Protein AF-A0A9P8C3E0-F1 (afdb_monomer_lite)

Organism: NCBI:txid45428

Structure (mmCIF, N/CA/C/O backbone):
data_AF-A0A9P8C3E0-F1
#
_entry.id   AF-A0A9P8C3E0-F1
#
loop_
_atom_site.group_PDB
_atom_site.id
_atom_site.type_symbol
_atom_site.label_atom_id
_atom_site.label_alt_id
_atom_site.label_comp_id
_atom_site.label_asym_id
_atom_site.label_entity_id
_atom_site.label_seq_id
_atom_site.pdbx_PDB_ins_code
_atom_site.Cartn_x
_atom_site.Cartn_y
_atom_site.Cartn_z
_atom_site.occupancy
_atom_site.B_iso_or_equiv
_atom_site.auth_seq_id
_atom_site.auth_comp_id
_atom_site.auth_asym_id
_atom_site.auth_atom_id
_atom_site.pdbx_PDB_model_num
ATOM 1 N N . MET A 1 1 ? 34.025 39.980 -47.381 1.00 44.53 1 MET A N 1
ATOM 2 C CA . MET A 1 1 ? 33.817 38.834 -46.484 1.00 44.53 1 MET A CA 1
ATOM 3 C C . MET A 1 1 ? 34.817 39.015 -45.377 1.00 44.53 1 MET A C 1
ATOM 5 O O . MET A 1 1 ? 35.989 39.201 -45.673 1.00 44.53 1 MET A O 1
ATOM 9 N N . GLU A 1 2 ? 34.277 39.168 -44.177 1.00 49.62 2 GLU A N 1
ATOM 10 C CA . GLU A 1 2 ? 34.980 39.291 -42.906 1.00 49.62 2 GLU A CA 1
ATOM 11 C C . GLU A 1 2 ? 35.815 38.036 -42.654 1.00 49.62 2 GLU A C 1
ATOM 13 O O . GLU A 1 2 ? 35.314 36.935 -42.872 1.00 49.62 2 GLU A O 1
ATOM 18 N N . GLU A 1 3 ? 37.054 38.201 -42.197 1.00 50.97 3 GLU A N 1
ATOM 19 C CA . GLU A 1 3 ? 37.766 37.148 -41.476 1.00 50.97 3 GLU A CA 1
ATOM 20 C C . GLU A 1 3 ? 38.317 37.793 -40.203 1.00 50.97 3 GLU A C 1
ATOM 22 O O . GLU A 1 3 ? 39.175 38.674 -40.223 1.00 50.97 3 GLU A O 1
ATOM 27 N N . ASP A 1 4 ? 37.621 37.425 -39.142 1.00 49.28 4 ASP A N 1
ATOM 28 C CA . ASP A 1 4 ? 37.613 37.888 -37.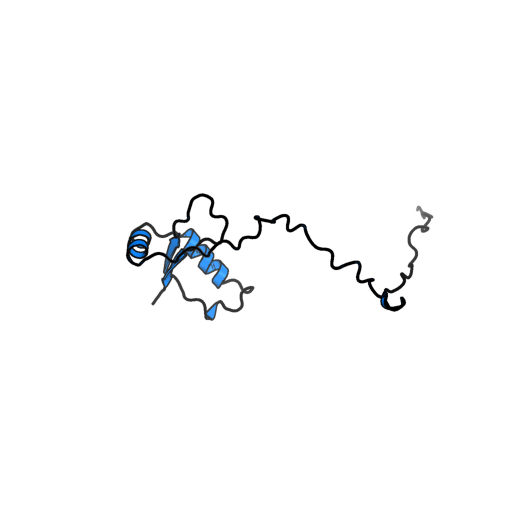770 1.00 49.28 4 ASP A CA 1
ATOM 29 C C . ASP A 1 4 ? 38.788 37.232 -37.024 1.00 49.28 4 ASP A C 1
ATOM 31 O O . ASP A 1 4 ? 38.823 36.013 -36.863 1.00 49.28 4 ASP A O 1
ATOM 35 N N . ASP A 1 5 ? 39.799 38.022 -36.655 1.00 54.00 5 ASP A N 1
ATOM 36 C CA . ASP A 1 5 ? 40.961 37.569 -35.877 1.00 54.00 5 ASP A CA 1
ATOM 37 C C . ASP A 1 5 ? 40.641 37.804 -34.390 1.00 54.00 5 ASP A C 1
ATOM 39 O O . ASP A 1 5 ? 41.089 38.772 -33.772 1.00 54.00 5 ASP A O 1
ATOM 43 N N . GLU A 1 6 ? 39.753 36.969 -33.843 1.00 56.44 6 GLU A N 1
ATOM 44 C CA . GLU A 1 6 ? 39.420 36.959 -32.418 1.00 56.44 6 GLU A CA 1
ATOM 45 C C . GLU A 1 6 ? 40.497 36.200 -31.627 1.00 56.44 6 GLU A C 1
ATOM 47 O O . GLU A 1 6 ? 40.808 35.033 -31.872 1.00 56.44 6 GLU A O 1
ATOM 52 N N . GLU A 1 7 ? 41.069 36.905 -30.656 1.00 57.69 7 GLU A N 1
ATOM 53 C CA . GLU A 1 7 ? 42.084 36.473 -29.701 1.00 57.69 7 GLU A CA 1
ATOM 54 C C . GLU A 1 7 ? 41.677 35.192 -28.930 1.00 57.69 7 GLU A C 1
ATOM 56 O O . GLU A 1 7 ? 41.078 35.259 -27.855 1.00 57.69 7 GLU A O 1
ATOM 61 N N . ASP A 1 8 ? 42.062 34.005 -29.416 1.00 59.41 8 ASP A N 1
ATOM 62 C CA . ASP A 1 8 ? 41.925 32.730 -28.684 1.00 59.41 8 ASP A CA 1
ATOM 63 C C . ASP A 1 8 ? 43.015 32.606 -27.593 1.00 59.41 8 ASP A C 1
ATOM 65 O O . ASP A 1 8 ? 43.965 31.827 -27.664 1.00 59.41 8 ASP A O 1
ATOM 69 N N . GLY A 1 9 ? 42.930 33.471 -26.581 1.00 62.09 9 GLY A N 1
ATOM 70 C CA . GLY A 1 9 ? 43.861 33.551 -25.448 1.00 62.09 9 GLY A CA 1
ATOM 71 C C . GLY A 1 9 ? 43.306 32.987 -24.136 1.00 62.09 9 GLY A C 1
ATOM 72 O O . GLY A 1 9 ? 43.760 33.393 -23.067 1.00 62.09 9 GLY A O 1
ATOM 73 N N . GLY A 1 10 ? 42.283 32.125 -24.181 1.00 62.91 10 GLY A N 1
ATOM 74 C CA . GLY A 1 10 ? 41.429 31.879 -23.011 1.00 62.91 10 GLY A CA 1
ATOM 75 C C . GLY A 1 10 ? 41.550 30.531 -22.302 1.00 62.91 10 GLY A C 1
ATOM 76 O O . GLY A 1 10 ? 41.280 30.469 -21.104 1.00 62.91 10 GLY A O 1
ATOM 77 N N . LEU A 1 11 ? 41.915 29.439 -22.984 1.00 65.44 11 LEU A N 1
ATOM 78 C CA . LEU A 1 11 ? 41.752 28.088 -22.425 1.00 65.44 11 LEU A CA 1
ATOM 79 C C . LEU A 1 11 ? 42.990 27.219 -22.668 1.00 65.44 11 LEU A C 1
ATOM 81 O O . LEU A 1 11 ? 43.170 26.630 -23.730 1.00 65.44 11 LEU A O 1
ATOM 85 N N . SER A 1 12 ? 43.842 27.100 -21.647 1.00 74.31 12 SER A N 1
ATOM 86 C CA . SER A 1 12 ? 44.973 26.164 -21.650 1.00 74.31 12 SER A CA 1
ATOM 87 C C . SER A 1 12 ? 44.682 24.952 -20.760 1.00 74.31 12 SER A C 1
ATOM 89 O O . SER A 1 12 ? 44.143 25.080 -19.661 1.00 74.31 12 SER A O 1
ATOM 91 N N . LEU A 1 13 ? 45.034 23.750 -21.229 1.00 74.56 13 LEU A N 1
ATOM 92 C CA . LEU A 1 13 ? 44.929 22.524 -20.433 1.00 74.56 13 LEU A CA 1
ATOM 93 C C . LEU A 1 13 ? 45.977 22.535 -19.312 1.00 74.56 13 LEU A C 1
ATOM 95 O O . LEU A 1 13 ? 47.166 22.317 -19.555 1.00 74.56 13 LEU A O 1
ATOM 99 N N . GLN A 1 14 ? 45.532 22.744 -18.074 1.00 77.69 14 GLN A N 1
ATOM 100 C CA . GLN A 1 14 ? 46.377 22.626 -16.887 1.00 77.69 14 GLN A CA 1
ATOM 101 C C . GLN A 1 14 ? 46.302 21.209 -16.311 1.00 77.69 14 GLN A C 1
ATOM 103 O O . GLN A 1 14 ? 45.239 20.591 -16.256 1.00 77.69 14 GLN A O 1
ATOM 108 N N . ARG A 1 15 ? 47.450 20.683 -15.873 1.00 79.56 15 ARG A N 1
ATOM 109 C CA . ARG A 1 15 ? 47.504 19.440 -15.098 1.00 79.56 15 ARG A CA 1
ATOM 110 C C . ARG A 1 15 ? 47.414 19.785 -13.618 1.00 79.56 15 ARG A C 1
ATOM 112 O O . ARG A 1 15 ? 48.201 20.593 -13.132 1.00 79.56 15 ARG A O 1
ATOM 119 N N . PHE A 1 16 ? 46.472 19.156 -12.929 1.00 80.62 16 PHE A N 1
ATOM 120 C CA . PHE A 1 16 ? 46.316 19.259 -11.482 1.00 80.62 16 PHE A CA 1
ATOM 121 C C . PHE A 1 16 ? 47.070 18.112 -10.814 1.00 80.62 16 PHE A C 1
ATOM 123 O O . PHE A 1 16 ? 47.074 16.992 -11.328 1.00 80.62 16 PHE A O 1
ATOM 130 N N . SER A 1 17 ? 47.724 18.395 -9.690 1.00 79.75 17 SER A N 1
ATOM 131 C CA . SER A 1 17 ? 48.408 17.376 -8.900 1.00 79.75 17 SER A CA 1
ATOM 132 C C . SER A 1 17 ? 47.403 16.406 -8.283 1.00 79.75 17 SER A C 1
ATOM 134 O O . SER A 1 17 ? 46.344 16.805 -7.792 1.00 79.75 17 SER A O 1
ATOM 136 N N . SER A 1 18 ? 47.741 15.119 -8.304 1.00 81.50 18 SER A N 1
ATOM 137 C CA . SER A 1 18 ? 46.926 14.071 -7.698 1.00 81.50 18 SER A CA 1
ATOM 138 C C . SER A 1 18 ? 47.216 13.962 -6.204 1.00 81.50 18 SER A C 1
ATOM 140 O O . SER A 1 18 ? 48.365 14.039 -5.767 1.00 81.50 18 SER A O 1
ATOM 142 N N . ALA A 1 19 ? 46.183 13.693 -5.404 1.00 77.19 19 ALA A N 1
ATOM 143 C CA . ALA A 1 19 ? 46.343 13.398 -3.981 1.00 77.19 19 ALA A CA 1
ATOM 144 C C . ALA A 1 19 ? 47.240 12.167 -3.731 1.00 77.19 19 ALA A C 1
ATOM 146 O O . ALA A 1 19 ? 47.869 12.074 -2.683 1.00 77.19 19 ALA A O 1
ATOM 147 N N . SER A 1 20 ? 47.358 11.254 -4.705 1.00 76.56 20 SER A N 1
ATOM 148 C CA . SER A 1 20 ? 48.252 10.089 -4.634 1.00 76.56 20 SER A CA 1
ATOM 149 C C . SER A 1 20 ? 49.740 10.437 -4.758 1.00 76.56 20 SER A C 1
ATOM 151 O O . SER A 1 20 ? 50.583 9.605 -4.438 1.00 76.56 20 SER A O 1
ATOM 153 N N . GLU A 1 21 ? 50.075 11.643 -5.226 1.00 77.94 21 GLU A N 1
ATOM 154 C CA . GLU A 1 21 ? 51.455 12.144 -5.282 1.00 77.94 21 GLU A CA 1
ATOM 155 C C . GLU A 1 21 ? 51.892 12.774 -3.949 1.00 77.94 21 GLU A C 1
ATOM 157 O O . GLU A 1 21 ? 53.068 13.091 -3.770 1.00 77.94 21 GLU A O 1
ATOM 162 N N . GLN A 1 22 ? 50.965 12.959 -3.000 1.00 78.06 22 GLN A N 1
ATOM 163 C CA . GLN A 1 22 ? 51.283 13.447 -1.664 1.00 78.06 22 GLN A CA 1
ATOM 164 C C . GLN A 1 22 ? 51.521 12.275 -0.703 1.00 78.06 22 GLN A C 1
ATOM 166 O O . GLN A 1 22 ? 50.740 11.322 -0.688 1.00 78.06 22 GLN A O 1
ATOM 171 N N . PRO A 1 23 ? 52.574 12.331 0.134 1.00 82.12 23 PRO A N 1
ATOM 172 C CA . PRO A 1 23 ? 52.770 11.331 1.173 1.00 82.12 23 PRO A CA 1
ATOM 173 C C . PRO A 1 23 ? 51.576 11.336 2.148 1.00 82.12 23 PRO A C 1
ATOM 175 O O . PRO A 1 23 ? 51.034 12.410 2.440 1.00 82.12 23 PRO A O 1
ATOM 178 N N . PRO A 1 24 ? 51.162 10.162 2.665 1.00 82.94 24 PRO A N 1
ATOM 179 C CA . PRO A 1 24 ? 50.052 10.065 3.605 1.00 82.94 24 PRO A CA 1
ATOM 180 C C . PRO A 1 24 ? 50.347 10.907 4.848 1.00 82.94 24 PRO A C 1
ATOM 182 O O . PRO A 1 24 ? 51.417 10.798 5.451 1.00 82.94 24 PRO A O 1
ATOM 185 N N . ARG A 1 25 ? 49.400 11.768 5.228 1.00 80.50 25 ARG A N 1
ATOM 186 C CA . ARG A 1 25 ? 49.506 12.582 6.443 1.00 80.50 25 ARG A CA 1
ATOM 187 C C . ARG A 1 25 ? 48.948 11.780 7.614 1.00 80.50 25 ARG A C 1
ATOM 189 O O . ARG A 1 25 ? 47.828 11.286 7.531 1.00 80.50 25 ARG A O 1
ATOM 196 N N . MET A 1 26 ? 49.719 11.653 8.693 1.00 75.25 26 MET A N 1
ATOM 197 C CA . MET A 1 26 ? 49.190 11.153 9.963 1.00 75.25 26 MET A CA 1
ATOM 198 C C . MET A 1 26 ? 48.319 12.250 10.575 1.00 75.25 26 MET A C 1
ATOM 200 O O . MET A 1 26 ? 48.802 13.365 10.776 1.00 75.25 26 MET A O 1
ATOM 204 N N . ILE A 1 27 ? 47.052 11.948 10.848 1.00 76.44 27 ILE A N 1
ATOM 205 C CA . ILE A 1 27 ? 46.228 12.786 11.721 1.00 76.44 27 ILE A CA 1
ATOM 206 C C . ILE A 1 27 ? 46.809 12.696 13.136 1.00 76.44 27 ILE A C 1
ATOM 208 O O . ILE A 1 27 ? 47.126 11.603 13.607 1.00 76.44 27 ILE A O 1
ATOM 212 N N . ALA A 1 28 ? 47.038 13.843 13.772 1.00 63.47 28 ALA A N 1
ATOM 213 C CA . ALA A 1 28 ? 47.345 13.865 15.193 1.00 63.47 28 ALA A CA 1
ATOM 214 C C . ALA A 1 28 ? 46.066 13.478 15.939 1.00 63.47 28 ALA A C 1
ATOM 216 O O . ALA A 1 28 ? 45.004 14.028 15.654 1.00 63.47 28 ALA A O 1
ATOM 217 N N . ASP A 1 29 ? 46.171 12.518 16.853 1.00 62.38 29 ASP A N 1
ATOM 218 C CA . ASP A 1 29 ? 45.124 12.232 17.829 1.00 62.38 29 ASP A CA 1
ATOM 219 C C . ASP A 1 29 ? 45.117 13.400 18.825 1.00 62.38 29 ASP A C 1
ATOM 221 O O . ASP A 1 29 ? 45.811 13.397 19.844 1.00 62.38 29 ASP A O 1
ATOM 225 N N . GLU A 1 30 ? 44.460 14.495 18.441 1.00 57.00 30 GLU A N 1
ATOM 226 C CA . GLU A 1 30 ? 44.187 15.599 19.349 1.00 57.00 30 GLU A CA 1
ATOM 227 C C . GLU A 1 30 ? 43.100 15.141 20.312 1.00 57.00 30 GLU A C 1
ATOM 229 O O . GLU A 1 30 ? 4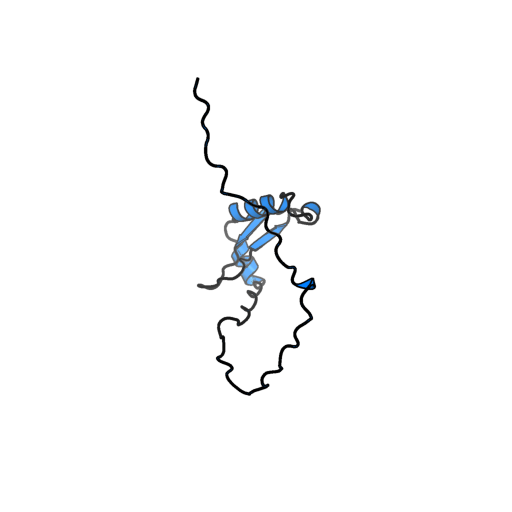1.917 15.276 20.033 1.00 57.00 30 GLU A O 1
ATOM 234 N N . GLY A 1 31 ? 43.547 14.578 21.433 1.00 51.50 31 GLY A N 1
ATOM 235 C CA . GLY A 1 31 ? 42.847 14.648 22.706 1.00 51.50 31 GLY A CA 1
ATOM 236 C C . GLY A 1 31 ? 41.467 14.009 22.714 1.00 51.50 31 GLY A C 1
ATOM 237 O O . GLY A 1 31 ? 40.457 14.650 22.448 1.00 51.50 31 GLY A O 1
ATOM 238 N N . SER A 1 32 ? 41.424 12.771 23.194 1.00 53.38 32 SER A N 1
ATOM 239 C CA . SER A 1 32 ? 40.288 12.283 23.968 1.00 53.38 32 SER A CA 1
ATOM 240 C C . SER A 1 32 ? 40.096 13.207 25.186 1.00 53.38 32 SER A C 1
ATOM 242 O O . SER A 1 32 ? 40.660 12.943 26.245 1.00 53.38 32 SER A O 1
ATOM 244 N N . ASP A 1 33 ? 39.371 14.314 25.011 1.00 49.16 33 ASP A N 1
ATOM 245 C CA . ASP A 1 33 ? 38.913 15.203 26.079 1.00 49.16 33 ASP A CA 1
ATOM 246 C C . ASP A 1 33 ? 37.391 15.108 26.202 1.00 49.16 33 ASP A C 1
ATOM 248 O O . ASP A 1 33 ? 36.631 15.055 25.236 1.00 49.16 33 ASP A O 1
ATOM 252 N N . GLU A 1 34 ? 37.003 14.971 27.451 1.00 52.56 34 GLU A N 1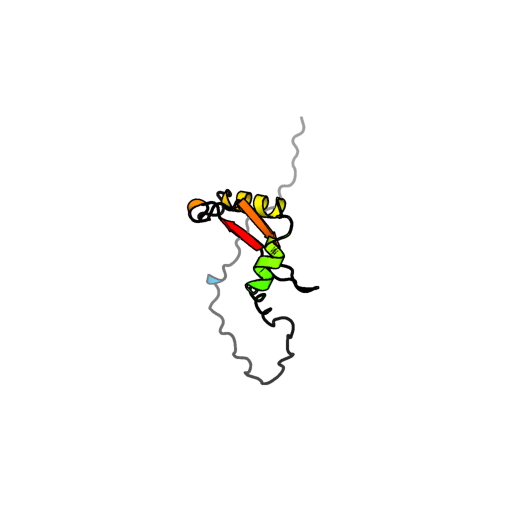
ATOM 253 C CA . GLU A 1 34 ? 35.706 14.645 27.998 1.00 52.56 34 GLU A CA 1
ATOM 254 C C . GLU A 1 34 ? 34.743 15.842 27.882 1.00 52.56 34 GLU A C 1
ATOM 256 O O . GLU A 1 34 ? 35.054 16.938 28.334 1.00 52.56 34 GLU A O 1
ATOM 261 N N . GLY A 1 35 ? 33.533 15.616 27.358 1.00 51.38 35 GLY A N 1
ATOM 262 C CA . GLY A 1 35 ? 32.356 16.416 27.719 1.00 51.38 35 GLY A CA 1
ATOM 263 C C . GLY A 1 35 ? 31.976 17.593 26.813 1.00 51.38 35 GLY A C 1
ATOM 264 O O . GLY A 1 35 ? 32.313 18.745 27.072 1.00 51.38 35 GLY A O 1
ATOM 265 N N . SER A 1 36 ? 31.095 17.323 25.855 1.00 44.53 36 SER A N 1
ATOM 266 C CA . SER A 1 36 ? 29.800 18.014 25.740 1.00 44.53 36 SER A CA 1
ATOM 267 C C . SER A 1 36 ? 28.928 17.173 24.823 1.00 44.53 36 SER A C 1
ATOM 269 O O . SER A 1 36 ? 28.926 17.339 23.608 1.00 44.53 36 SER A O 1
ATOM 271 N N . ASP A 1 37 ? 28.242 16.213 25.438 1.00 50.72 37 ASP A N 1
ATOM 272 C CA . ASP A 1 37 ? 27.000 15.670 24.902 1.00 50.72 37 ASP A CA 1
ATOM 273 C C . ASP A 1 37 ? 25.980 16.816 25.018 1.00 50.72 37 ASP A C 1
ATOM 275 O O . ASP A 1 37 ? 25.265 16.946 26.008 1.00 50.72 37 ASP A O 1
ATOM 279 N N . GLU A 1 38 ? 26.045 17.773 24.086 1.00 51.28 38 GLU A N 1
ATOM 280 C CA . GLU A 1 38 ? 24.865 18.568 23.768 1.00 51.28 38 GLU A CA 1
ATOM 281 C C . GLU A 1 38 ? 23.952 17.592 23.042 1.00 51.28 38 GLU A C 1
ATOM 283 O O . GLU A 1 38 ? 24.182 17.243 21.887 1.00 51.28 38 GLU A O 1
ATOM 288 N N . GLU A 1 39 ? 23.025 17.057 23.827 1.00 52.50 39 GLU A N 1
ATOM 289 C CA . GLU A 1 39 ? 21.992 16.106 23.464 1.00 52.50 39 GLU A CA 1
ATOM 290 C C . GLU A 1 39 ? 21.299 16.612 22.191 1.00 52.50 39 GLU A C 1
ATOM 292 O O . GLU A 1 39 ? 20.442 17.494 22.227 1.00 52.50 39 GLU A O 1
ATOM 297 N N . ASP A 1 40 ? 21.713 16.079 21.042 1.00 49.56 40 ASP A N 1
ATOM 298 C CA . ASP A 1 40 ? 21.002 16.210 19.776 1.00 49.56 40 ASP A CA 1
ATOM 299 C C . ASP A 1 40 ? 19.735 15.342 19.912 1.00 49.56 40 ASP A C 1
ATOM 301 O O . ASP A 1 40 ? 19.640 14.223 19.409 1.00 49.56 40 ASP A O 1
ATOM 305 N N . GLU A 1 41 ? 18.759 15.835 20.687 1.00 53.81 41 GLU A N 1
ATOM 306 C CA . GLU A 1 41 ? 17.429 15.235 20.901 1.00 53.81 41 GLU A CA 1
ATOM 307 C C . GLU A 1 41 ? 16.600 15.171 19.593 1.00 53.81 41 GLU A C 1
ATOM 309 O O . GLU A 1 41 ? 15.421 14.816 19.603 1.00 53.81 41 GLU A O 1
ATOM 314 N N . GLU A 1 42 ? 17.189 15.509 18.441 1.00 56.66 42 GLU A N 1
ATOM 315 C CA . GLU A 1 42 ? 16.540 15.487 17.128 1.00 56.66 42 GLU A CA 1
ATOM 316 C C . GLU A 1 42 ? 16.688 14.138 16.392 1.00 56.66 42 GLU A C 1
ATOM 318 O O . GLU A 1 42 ? 15.961 13.897 15.426 1.00 56.66 42 GLU A O 1
ATOM 323 N N . ASP A 1 43 ? 17.540 13.219 16.869 1.00 54.28 43 ASP A N 1
ATOM 324 C CA . ASP A 1 43 ? 17.787 11.905 16.241 1.00 54.28 43 ASP A CA 1
ATOM 325 C C . ASP A 1 43 ? 17.241 10.711 17.061 1.00 54.28 43 ASP A C 1
ATOM 327 O O . ASP A 1 43 ? 17.694 9.566 16.948 1.00 54.28 43 ASP A O 1
ATOM 331 N N . GLU A 1 44 ? 16.215 10.930 17.894 1.00 58.00 44 GLU A N 1
ATOM 332 C CA . GLU A 1 44 ? 15.458 9.806 18.453 1.00 58.00 44 GLU A CA 1
ATOM 333 C C . GLU A 1 44 ? 14.694 9.084 17.333 1.00 58.00 44 GLU A C 1
ATOM 335 O O . GLU A 1 44 ? 13.765 9.611 16.713 1.00 58.00 44 GLU A O 1
ATOM 340 N N . ALA A 1 45 ? 15.072 7.827 17.080 1.00 59.59 45 ALA A N 1
ATOM 341 C CA . ALA A 1 45 ? 14.406 6.982 16.101 1.00 59.59 45 ALA A CA 1
ATOM 342 C C . ALA A 1 45 ? 12.897 6.917 16.392 1.00 59.59 45 ALA A C 1
ATOM 344 O O . ALA A 1 45 ? 12.457 6.317 17.377 1.00 59.59 45 ALA A O 1
ATOM 345 N N . VAL A 1 46 ? 12.092 7.508 15.501 1.00 62.50 46 VAL A N 1
ATOM 346 C CA . VAL A 1 46 ? 10.631 7.482 15.603 1.00 62.50 46 VAL A CA 1
ATOM 347 C C . VAL A 1 46 ? 10.181 6.027 15.710 1.00 62.50 46 VAL A C 1
ATOM 349 O O . VAL A 1 46 ? 10.342 5.241 14.772 1.00 62.50 46 VAL A O 1
ATOM 352 N N . SER A 1 47 ? 9.617 5.664 16.866 1.00 60.03 47 SER A N 1
ATOM 353 C CA . SER A 1 47 ? 9.100 4.315 17.097 1.00 60.03 47 SER A CA 1
ATOM 354 C C . SER A 1 47 ? 8.147 3.931 15.957 1.00 60.03 47 SER A C 1
ATOM 356 O O . SER A 1 47 ? 7.273 4.736 15.604 1.00 60.03 47 SER A O 1
ATOM 358 N N . PRO A 1 48 ? 8.290 2.734 15.355 1.00 62.00 48 PRO A N 1
ATOM 359 C CA . PRO A 1 48 ? 7.436 2.325 14.249 1.00 62.00 48 PRO A CA 1
ATOM 360 C C . PRO A 1 48 ? 5.972 2.395 14.685 1.00 62.00 48 PRO A C 1
ATOM 362 O O . PRO A 1 48 ? 5.632 1.997 15.803 1.00 62.00 48 PRO A O 1
ATOM 365 N N . THR A 1 49 ? 5.104 2.917 13.813 1.00 67.12 49 THR A N 1
ATOM 366 C CA . THR A 1 49 ? 3.663 2.956 14.073 1.00 67.12 49 THR A CA 1
ATOM 367 C C . THR A 1 49 ? 3.203 1.554 14.460 1.00 67.12 49 THR A C 1
ATOM 369 O O . THR A 1 49 ? 3.453 0.593 13.729 1.00 67.12 49 THR A O 1
ATOM 372 N N . GLN A 1 50 ? 2.576 1.424 15.631 1.00 74.19 50 GLN A N 1
ATOM 373 C CA . GLN A 1 50 ? 2.061 0.139 16.087 1.00 74.19 50 GLN A CA 1
ATOM 374 C C . GLN A 1 50 ? 1.054 -0.386 15.061 1.00 74.19 50 GLN A C 1
ATOM 376 O O . GLN A 1 50 ? 0.187 0.356 14.597 1.00 74.19 50 GLN A O 1
ATOM 381 N N . MET A 1 51 ? 1.194 -1.659 14.689 1.00 80.31 51 MET A N 1
ATOM 382 C CA . MET A 1 51 ? 0.246 -2.307 13.789 1.00 80.31 51 MET A CA 1
ATOM 383 C C . MET A 1 51 ? -1.150 -2.288 14.432 1.00 80.31 51 MET A C 1
ATOM 385 O O . MET A 1 51 ? -1.254 -2.597 15.624 1.00 80.31 51 MET A O 1
ATOM 389 N N . PRO A 1 52 ? -2.210 -1.949 13.677 1.00 84.31 52 PRO A N 1
ATOM 390 C CA . PRO A 1 52 ? -3.564 -1.906 14.211 1.00 84.31 52 PRO A CA 1
ATOM 391 C C . PRO A 1 52 ? -3.986 -3.270 14.768 1.00 84.31 52 PRO A C 1
ATOM 393 O O . PRO A 1 52 ? -3.703 -4.324 14.192 1.00 84.31 52 PRO A O 1
ATOM 396 N N . THR A 1 53 ? -4.681 -3.245 15.900 1.00 88.81 53 THR A N 1
ATOM 397 C CA . THR A 1 53 ? -5.296 -4.421 16.520 1.00 88.81 53 THR A CA 1
ATOM 398 C C . THR A 1 53 ? -6.411 -4.991 15.638 1.00 88.81 53 THR A C 1
ATOM 400 O O . THR A 1 53 ? -6.941 -4.317 14.757 1.00 88.81 53 THR A O 1
ATOM 403 N N . GLU A 1 54 ? -6.841 -6.233 15.887 1.00 87.94 54 GLU A N 1
ATOM 404 C CA . GLU A 1 54 ? -7.898 -6.868 15.079 1.00 87.94 54 GLU A CA 1
ATOM 405 C C . GLU A 1 54 ? -9.222 -6.075 15.086 1.00 87.94 54 GLU A C 1
ATOM 407 O O . GLU A 1 54 ? -9.924 -6.011 14.077 1.00 87.94 54 GLU A O 1
ATOM 412 N N . MET A 1 55 ? -9.555 -5.429 16.206 1.00 88.88 55 MET A N 1
ATOM 413 C CA . MET A 1 55 ? -10.739 -4.569 16.306 1.00 88.88 55 MET A CA 1
ATOM 414 C C .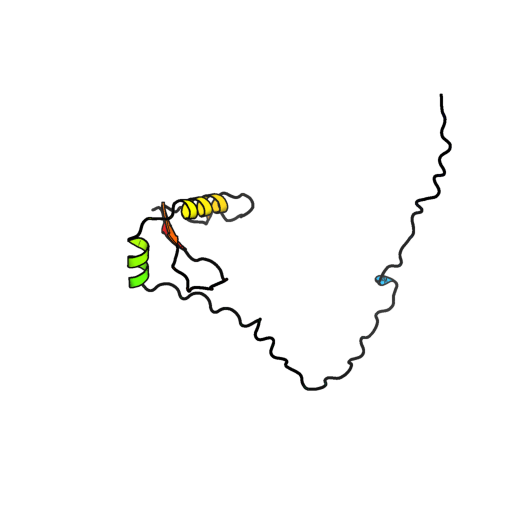 MET A 1 55 ? -10.602 -3.304 15.443 1.00 88.88 55 MET A C 1
ATOM 416 O O . MET A 1 55 ? -11.562 -2.892 14.785 1.00 88.88 55 MET A O 1
ATOM 420 N N . GLU A 1 56 ? -9.410 -2.709 15.407 1.00 89.31 56 GLU A N 1
ATOM 421 C CA . GLU A 1 56 ? -9.114 -1.538 14.578 1.00 89.31 56 GLU A CA 1
ATOM 422 C C . GLU A 1 56 ? -9.103 -1.905 13.094 1.00 89.31 56 GLU A C 1
ATOM 424 O O . GLU A 1 56 ? -9.710 -1.194 12.300 1.00 89.31 56 GLU A O 1
ATOM 429 N N . LEU A 1 57 ? -8.532 -3.056 12.718 1.00 90.56 57 LEU A N 1
ATOM 430 C CA . LEU A 1 57 ? -8.566 -3.567 11.343 1.00 90.56 57 LEU A CA 1
ATOM 431 C C . LEU A 1 57 ? -9.998 -3.664 10.808 1.00 90.56 57 LEU A C 1
ATOM 433 O O . LEU A 1 57 ? -10.284 -3.208 9.701 1.00 90.56 57 LEU A O 1
ATOM 437 N N . ARG A 1 58 ? -10.919 -4.224 11.602 1.00 90.75 58 ARG A N 1
ATOM 438 C CA . ARG A 1 58 ? -12.342 -4.322 11.233 1.00 90.75 58 ARG A CA 1
ATOM 439 C C . ARG A 1 58 ? -12.983 -2.946 11.082 1.00 90.75 58 ARG A C 1
ATOM 441 O O . ARG A 1 58 ? -13.747 -2.728 10.149 1.00 90.75 58 ARG A O 1
ATOM 448 N N . SER A 1 59 ? -12.659 -2.021 11.983 1.00 91.25 59 SER A N 1
ATOM 449 C CA . SER A 1 59 ? -13.174 -0.649 11.933 1.00 91.25 59 SER A CA 1
ATOM 450 C C . SER A 1 59 ? -12.698 0.087 10.677 1.00 91.25 59 SER A C 1
ATOM 452 O O . SER A 1 59 ? -13.514 0.676 9.976 1.00 91.25 59 SER A O 1
ATOM 454 N N . ILE A 1 60 ? -11.405 -0.011 10.351 1.00 91.50 60 ILE A N 1
ATOM 455 C CA . ILE A 1 60 ? -10.800 0.628 9.174 1.00 91.50 60 ILE A CA 1
ATOM 456 C C . ILE A 1 60 ? -11.384 0.046 7.877 1.00 91.50 60 ILE A C 1
ATOM 458 O O . ILE A 1 60 ? -11.815 0.789 7.001 1.00 91.50 60 ILE A O 1
ATOM 462 N N . THR A 1 61 ? -11.480 -1.282 7.776 1.00 92.06 61 THR A N 1
ATOM 463 C CA . THR A 1 61 ? -11.965 -1.971 6.561 1.00 92.06 61 THR A CA 1
ATOM 464 C C . THR A 1 61 ? -13.478 -1.889 6.343 1.00 92.06 61 THR A C 1
ATOM 466 O O . THR A 1 61 ? -13.957 -2.213 5.258 1.00 92.06 61 THR A O 1
ATOM 469 N N . THR A 1 62 ? -14.244 -1.439 7.343 1.00 91.56 62 THR A N 1
ATOM 470 C CA . THR A 1 62 ? -15.684 -1.158 7.186 1.00 91.56 62 THR A CA 1
ATOM 471 C C . THR A 1 62 ? -15.929 0.135 6.395 1.00 91.56 62 THR A C 1
ATOM 473 O O . THR A 1 62 ? -17.007 0.312 5.829 1.00 91.56 62 THR A O 1
ATOM 476 N N . GLY A 1 63 ? -14.945 1.040 6.355 1.00 87.19 63 GLY A N 1
ATOM 477 C CA . GLY A 1 63 ? -15.020 2.289 5.602 1.00 87.19 63 GLY A CA 1
ATOM 478 C C . GLY A 1 63 ? -14.930 2.108 4.083 1.00 87.19 63 GLY A C 1
ATOM 479 O O . GLY A 1 63 ? -14.687 1.014 3.564 1.00 87.19 63 GLY A O 1
ATOM 480 N N . GLU A 1 64 ? -15.110 3.217 3.365 1.00 90.44 64 GLU A N 1
ATOM 481 C CA . GLU A 1 64 ? -14.864 3.275 1.923 1.00 90.44 64 GLU A CA 1
ATOM 482 C C . GLU A 1 64 ? -13.379 3.015 1.632 1.00 90.44 64 GLU A C 1
ATOM 484 O O . GLU A 1 64 ? -12.500 3.472 2.363 1.00 90.44 64 GLU A O 1
ATOM 489 N N . ALA A 1 65 ? -13.114 2.219 0.596 1.00 92.38 65 ALA A N 1
ATOM 490 C CA . ALA A 1 65 ? -11.754 1.922 0.172 1.00 92.38 65 ALA A CA 1
ATOM 491 C C . ALA A 1 65 ? -11.169 3.110 -0.599 1.00 92.38 65 ALA A C 1
ATOM 493 O O . ALA A 1 65 ? -11.867 3.761 -1.373 1.00 92.38 65 ALA A O 1
ATOM 494 N N . ASP A 1 66 ? -9.872 3.334 -0.434 1.00 94.44 66 ASP A N 1
ATOM 495 C CA . ASP A 1 66 ? -9.132 4.371 -1.136 1.00 94.44 66 ASP A CA 1
ATOM 496 C C . ASP A 1 66 ? -8.655 3.850 -2.504 1.00 94.44 66 ASP A C 1
ATOM 498 O O . ASP A 1 66 ? -7.725 3.037 -2.620 1.00 94.44 66 ASP A O 1
ATOM 502 N N . GLU A 1 67 ? -9.335 4.299 -3.560 1.00 94.25 67 GLU A N 1
ATOM 503 C CA . GLU A 1 67 ? -9.020 3.931 -4.942 1.00 94.25 67 GLU A CA 1
ATOM 504 C C . GLU A 1 67 ? -7.686 4.520 -5.421 1.00 94.25 67 GLU A C 1
ATOM 506 O O . GLU A 1 67 ? -6.986 3.883 -6.216 1.00 94.25 67 GLU A O 1
ATOM 511 N N . GLU A 1 68 ? -7.307 5.704 -4.927 1.00 93.31 68 GLU A N 1
ATOM 512 C CA . GLU A 1 68 ? -6.036 6.346 -5.268 1.00 93.31 68 GLU A CA 1
ATOM 513 C C . GLU A 1 68 ? -4.877 5.511 -4.722 1.00 93.31 68 GLU A C 1
ATOM 515 O O . GLU A 1 68 ? -3.944 5.176 -5.456 1.00 93.31 68 GLU A O 1
ATOM 520 N N . LEU A 1 69 ? -4.978 5.080 -3.467 1.00 93.62 69 LEU A N 1
ATOM 521 C CA . LEU A 1 69 ? -3.979 4.250 -2.804 1.00 93.62 69 LEU A CA 1
ATOM 522 C C . LEU A 1 69 ? -3.804 2.896 -3.506 1.00 93.62 69 LEU A C 1
ATOM 524 O O . LEU A 1 69 ? -2.677 2.445 -3.745 1.00 93.62 69 LEU A O 1
ATOM 528 N N . ALA A 1 70 ? -4.912 2.270 -3.911 1.00 93.50 70 ALA A N 1
ATOM 529 C CA . ALA A 1 70 ? -4.872 1.046 -4.704 1.00 93.50 70 ALA A CA 1
ATOM 530 C C . ALA A 1 70 ? -4.232 1.270 -6.091 1.00 93.50 70 ALA A C 1
ATOM 532 O O . ALA A 1 70 ? -3.489 0.416 -6.588 1.00 93.50 70 ALA A O 1
ATOM 533 N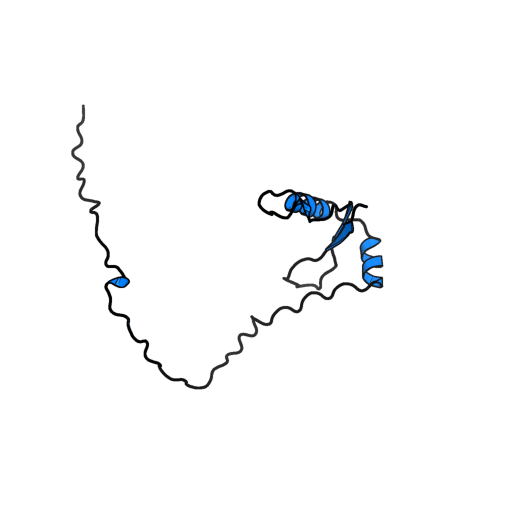 N . GLY A 1 71 ? -4.489 2.421 -6.720 1.00 93.69 71 GLY A N 1
ATOM 534 C CA . GLY A 1 71 ? -3.889 2.822 -7.994 1.00 93.69 71 GLY A CA 1
ATOM 535 C C . GLY A 1 71 ? -2.383 3.085 -7.900 1.00 93.69 71 GLY A C 1
ATOM 536 O O . GLY A 1 71 ? -1.615 2.619 -8.750 1.00 93.69 71 GLY A O 1
ATOM 537 N N . LEU A 1 72 ? -1.940 3.764 -6.839 1.00 92.62 72 LEU A N 1
ATOM 538 C CA . LEU A 1 72 ? -0.525 4.009 -6.552 1.00 92.62 72 LEU A CA 1
ATOM 539 C C . LEU A 1 72 ? 0.231 2.694 -6.377 1.00 92.62 72 LEU A C 1
ATOM 541 O O . LEU A 1 72 ? 1.273 2.497 -7.006 1.00 92.62 72 LEU A O 1
ATOM 545 N N . TYR A 1 73 ? -0.327 1.755 -5.608 1.00 92.81 73 TYR A N 1
ATOM 546 C CA . TYR A 1 73 ? 0.259 0.426 -5.453 1.00 92.81 73 TYR A CA 1
ATOM 547 C C . TYR A 1 73 ? 0.430 -0.284 -6.802 1.00 92.81 73 TYR A C 1
ATOM 549 O O . TYR A 1 73 ? 1.518 -0.767 -7.108 1.00 92.81 73 TYR A O 1
ATOM 557 N N . LYS A 1 74 ? -0.612 -0.305 -7.645 1.00 91.88 74 LYS A N 1
ATOM 558 C CA . LYS A 1 74 ? -0.554 -0.930 -8.980 1.00 91.88 74 LYS A CA 1
ATOM 559 C C . LYS A 1 74 ? 0.499 -0.280 -9.878 1.00 91.88 74 LYS A C 1
ATOM 561 O O . LYS A 1 74 ? 1.197 -0.982 -10.606 1.00 91.88 74 LYS A O 1
ATOM 566 N N . THR A 1 75 ? 0.645 1.039 -9.796 1.00 91.94 75 THR A N 1
ATOM 567 C CA . THR A 1 75 ? 1.642 1.795 -10.566 1.00 91.94 75 THR A CA 1
ATOM 568 C C . THR A 1 75 ? 3.064 1.433 -10.144 1.00 91.94 75 THR A C 1
ATOM 570 O O . THR A 1 75 ? 3.895 1.113 -10.992 1.00 91.94 75 THR A O 1
ATOM 573 N N . VAL A 1 76 ? 3.338 1.420 -8.836 1.00 91.12 76 VAL A N 1
ATOM 574 C CA . VAL A 1 76 ? 4.659 1.062 -8.297 1.00 91.12 76 VAL A CA 1
ATOM 575 C C . VAL A 1 76 ? 4.972 -0.406 -8.565 1.00 91.12 76 VAL A C 1
ATOM 577 O O . VAL A 1 76 ? 6.065 -0.715 -9.040 1.00 91.12 76 VAL A O 1
ATOM 580 N N . LYS A 1 77 ? 3.996 -1.300 -8.353 1.00 91.00 77 LYS A N 1
ATOM 581 C CA . LYS A 1 77 ? 4.099 -2.718 -8.709 1.00 91.00 77 LYS A CA 1
ATOM 582 C C . LYS A 1 77 ? 4.428 -2.887 -10.188 1.00 91.00 77 LYS A C 1
ATOM 584 O O . LYS A 1 77 ? 5.224 -3.745 -10.509 1.00 91.00 77 LYS A O 1
ATOM 589 N N . GLY A 1 78 ? 3.852 -2.098 -11.090 1.00 88.75 78 GLY A N 1
ATOM 590 C CA . GLY A 1 78 ? 4.125 -2.190 -12.527 1.00 88.75 78 GLY A CA 1
ATOM 591 C C . GLY A 1 78 ? 5.430 -1.529 -12.987 1.00 88.75 78 GLY A C 1
ATOM 592 O O . GLY A 1 78 ? 5.801 -1.697 -14.151 1.00 88.75 78 GLY A O 1
ATOM 593 N N . CYS A 1 79 ? 6.123 -0.767 -12.132 1.00 90.25 79 CYS A N 1
ATOM 594 C CA . CYS A 1 79 ? 7.295 -0.013 -12.566 1.00 90.25 79 CYS A CA 1
ATOM 595 C C . CYS A 1 79 ? 8.467 -0.950 -12.894 1.00 90.25 79 CYS A C 1
ATOM 597 O O . CYS A 1 79 ? 8.905 -1.705 -12.024 1.00 90.25 79 CYS A O 1
ATOM 599 N N . PRO A 1 80 ? 9.085 -0.837 -14.084 1.00 86.94 80 PRO A N 1
ATOM 600 C CA . PRO A 1 80 ? 10.269 -1.627 -14.430 1.00 86.94 80 PRO A CA 1
ATOM 601 C C . PRO A 1 80 ? 11.486 -1.301 -13.550 1.00 86.94 80 PRO A C 1
ATOM 603 O O . PRO A 1 80 ? 12.429 -2.084 -13.488 1.00 86.94 80 PRO A O 1
ATOM 606 N N . CYS A 1 81 ? 11.462 -0.156 -12.864 1.00 88.50 81 CYS A N 1
ATOM 607 C CA . CYS A 1 81 ? 12.475 0.266 -11.906 1.00 88.50 81 CYS A CA 1
ATOM 608 C C . CYS A 1 81 ? 12.525 -0.613 -10.642 1.00 88.50 81 CYS A C 1
ATOM 610 O O . CYS A 1 81 ? 13.564 -0.694 -9.988 1.00 88.50 81 CYS A O 1
ATOM 612 N N . HIS A 1 82 ? 11.426 -1.299 -10.318 1.00 79.31 82 HIS A N 1
ATOM 613 C CA . HIS A 1 82 ? 11.318 -2.186 -9.168 1.00 79.31 82 HIS A CA 1
ATOM 614 C C . HIS A 1 82 ? 11.254 -3.642 -9.665 1.00 79.31 82 HIS A C 1
ATOM 616 O O . HIS A 1 82 ? 10.277 -4.099 -10.260 1.00 79.31 82 HIS A O 1
ATOM 622 N N . GLY A 1 83 ? 12.342 -4.393 -9.462 1.00 69.19 83 GLY A N 1
ATOM 623 C CA . GLY A 1 83 ? 12.533 -5.742 -10.024 1.00 69.19 83 GLY A CA 1
ATOM 624 C C . GLY A 1 83 ? 11.580 -6.828 -9.499 1.00 69.19 83 GLY A C 1
ATOM 625 O O . GLY A 1 83 ? 11.564 -7.933 -10.035 1.00 69.19 83 GLY A O 1
ATOM 626 N N . GLU A 1 84 ? 10.766 -6.518 -8.490 1.00 77.62 84 GLU A N 1
ATOM 627 C CA . GLU A 1 84 ? 9.929 -7.462 -7.732 1.00 77.62 84 GLU A CA 1
ATOM 628 C C . GLU A 1 84 ? 8.425 -7.377 -8.061 1.00 77.62 84 GLU A C 1
ATOM 630 O O . GLU A 1 84 ? 7.565 -7.856 -7.327 1.00 77.62 84 GLU A O 1
ATOM 635 N N . HIS A 1 85 ? 8.078 -6.824 -9.221 1.00 79.94 85 HIS A N 1
ATOM 636 C CA . HIS A 1 85 ? 6.693 -6.706 -9.693 1.00 79.94 85 HIS A CA 1
ATOM 637 C C . HIS A 1 85 ? 5.912 -8.035 -9.743 1.00 79.94 85 HIS A C 1
ATOM 639 O O . HIS A 1 85 ? 4.687 -8.034 -9.641 1.00 79.94 85 HIS A O 1
ATOM 645 N N . LYS A 1 86 ? 6.610 -9.172 -9.894 1.00 78.12 86 LYS A N 1
ATOM 646 C CA . LYS A 1 86 ? 6.006 -10.519 -9.943 1.00 78.12 86 LYS A CA 1
ATOM 647 C C . LYS A 1 86 ? 5.814 -11.171 -8.573 1.00 78.12 86 LYS A C 1
ATOM 649 O O . LYS A 1 86 ? 4.995 -12.076 -8.470 1.00 78.12 86 LYS A O 1
ATOM 654 N N . SER A 1 87 ? 6.585 -10.773 -7.560 1.00 84.38 87 SER A N 1
ATOM 655 C CA . SER A 1 87 ? 6.447 -11.289 -6.189 1.00 84.38 87 SER A CA 1
ATOM 656 C C . SER A 1 87 ? 5.422 -10.493 -5.380 1.00 84.38 87 SER A C 1
ATOM 658 O O . SER A 1 87 ? 4.876 -11.009 -4.408 1.00 84.38 87 SER A O 1
ATOM 660 N N . ALA A 1 88 ? 5.125 -9.260 -5.796 1.00 87.62 88 ALA A N 1
ATOM 661 C CA . ALA A 1 88 ? 4.096 -8.432 -5.189 1.00 87.62 88 ALA A CA 1
ATOM 662 C C . ALA A 1 88 ? 2.673 -8.971 -5.483 1.00 87.62 88 ALA A C 1
ATOM 664 O O . ALA A 1 88 ? 2.344 -9.209 -6.652 1.00 87.62 88 ALA A O 1
ATOM 665 N N . PRO A 1 89 ? 1.808 -9.136 -4.462 1.00 91.00 89 PRO A N 1
ATOM 666 C CA . PRO A 1 89 ? 0.438 -9.611 -4.650 1.00 91.00 89 PRO A CA 1
ATOM 667 C C . PRO A 1 89 ? -0.404 -8.646 -5.494 1.00 91.00 89 PRO A C 1
ATOM 669 O O . PRO A 1 89 ? -0.083 -7.471 -5.661 1.00 91.00 89 PRO A O 1
ATOM 672 N N . ASP A 1 90 ? -1.484 -9.136 -6.093 1.00 92.06 90 ASP A N 1
ATOM 673 C CA . ASP A 1 90 ? -2.523 -8.262 -6.642 1.00 92.06 90 ASP A CA 1
ATOM 674 C C . ASP A 1 90 ? -3.474 -7.848 -5.525 1.00 92.06 90 ASP A C 1
ATOM 676 O O . ASP A 1 90 ? -3.780 -8.648 -4.646 1.00 92.06 90 ASP A O 1
ATOM 680 N N . ILE A 1 91 ? -3.927 -6.596 -5.545 1.00 94.19 91 ILE A N 1
ATOM 681 C CA . ILE A 1 91 ? -4.850 -6.070 -4.535 1.00 94.19 91 ILE A CA 1
ATOM 682 C C . ILE A 1 91 ? -6.143 -5.588 -5.189 1.00 94.19 91 ILE A C 1
ATOM 684 O O . ILE A 1 91 ? -6.133 -5.018 -6.288 1.00 94.19 91 ILE A O 1
ATOM 688 N N . THR A 1 92 ? -7.258 -5.813 -4.503 1.00 92.88 92 THR A N 1
ATOM 689 C CA . THR A 1 92 ? -8.597 -5.364 -4.907 1.00 92.88 92 THR A CA 1
ATOM 690 C C . THR A 1 92 ? -8.939 -4.020 -4.280 1.00 92.88 92 THR A C 1
ATOM 692 O O . THR A 1 92 ? -9.445 -3.141 -4.976 1.00 92.88 92 THR A O 1
ATOM 695 N N . LYS A 1 93 ? -8.635 -3.849 -2.989 1.00 94.25 93 LYS A N 1
ATOM 696 C CA . LYS A 1 93 ? -8.963 -2.664 -2.187 1.00 94.25 93 LYS A CA 1
ATOM 697 C C . LYS A 1 93 ? -7.806 -2.284 -1.272 1.00 94.25 93 LYS A C 1
ATOM 699 O O . LYS A 1 93 ? -7.014 -3.143 -0.880 1.00 94.25 93 LYS A O 1
ATOM 704 N N . ALA A 1 94 ? -7.738 -1.007 -0.920 1.00 95.56 94 ALA A N 1
ATOM 705 C CA . ALA A 1 94 ? -6.788 -0.471 0.041 1.00 95.56 94 ALA A CA 1
ATOM 706 C C . ALA A 1 94 ? -7.502 0.493 0.997 1.00 95.56 94 ALA A C 1
ATOM 708 O O . ALA A 1 94 ? -8.449 1.163 0.598 1.00 95.56 94 ALA A O 1
ATOM 709 N N . TRP A 1 95 ? -7.046 0.560 2.243 1.00 95.75 95 TRP A N 1
ATOM 710 C CA . TRP A 1 95 ? -7.522 1.507 3.249 1.00 95.75 95 TRP A CA 1
ATOM 711 C C . TRP A 1 95 ? -6.326 2.123 3.963 1.00 95.75 95 TRP A C 1
ATOM 713 O O . TRP A 1 95 ? -5.400 1.406 4.354 1.00 95.75 95 TRP A O 1
ATOM 723 N N . GLU A 1 96 ? -6.346 3.439 4.148 1.00 92.31 96 GLU A N 1
ATOM 724 C CA . GLU A 1 96 ? -5.320 4.140 4.915 1.00 92.31 96 GLU A CA 1
ATOM 725 C C . GLU A 1 96 ? -5.477 3.843 6.413 1.00 92.31 96 GLU A C 1
ATOM 727 O O . GLU A 1 96 ? -6.584 3.830 6.957 1.00 92.31 96 GLU A O 1
ATOM 732 N N . VAL A 1 97 ? -4.360 3.575 7.090 1.00 91.31 97 VAL A N 1
ATOM 733 C CA . VAL A 1 97 ? -4.341 3.402 8.543 1.00 91.31 97 VAL A CA 1
ATOM 734 C C . VAL A 1 97 ? -4.259 4.787 9.185 1.00 91.31 97 VAL A C 1
ATOM 736 O O . VAL A 1 97 ? -3.282 5.497 8.932 1.00 91.31 97 VAL A O 1
ATOM 739 N N . PRO A 1 98 ? -5.224 5.175 10.041 1.00 87.75 98 PRO A N 1
ATOM 740 C CA . PRO A 1 98 ? -5.187 6.462 10.724 1.00 87.75 98 PRO A CA 1
ATOM 741 C C . PRO A 1 98 ? -3.891 6.635 11.519 1.00 87.75 98 PRO A C 1
ATOM 743 O O . PRO A 1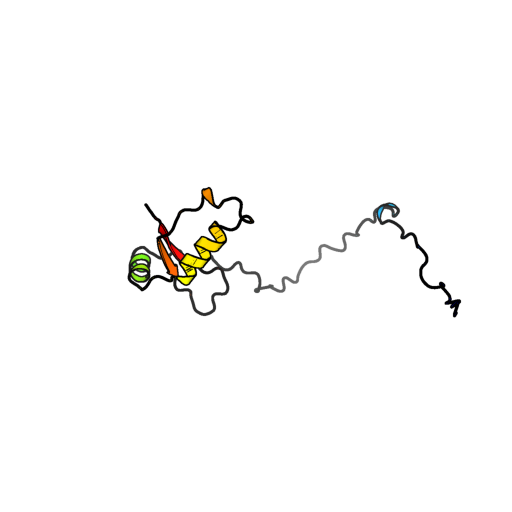 98 ? -3.509 5.767 12.308 1.00 87.75 98 PRO A O 1
ATOM 746 N N . GLN A 1 99 ? -3.215 7.765 11.321 1.00 84.12 99 GLN A N 1
ATOM 747 C CA . GLN A 1 99 ? -1.985 8.106 12.032 1.00 84.12 99 GLN A CA 1
ATOM 748 C C . GLN A 1 99 ? -2.245 9.197 13.072 1.00 84.12 99 GLN A C 1
ATOM 750 O O . GLN A 1 99 ? -3.210 9.954 12.976 1.00 84.12 99 GLN A O 1
ATOM 755 N N . LYS A 1 100 ? -1.381 9.266 14.091 1.00 82.00 100 LYS A N 1
ATOM 756 C CA . LYS A 1 100 ? -1.438 10.339 15.091 1.00 82.00 100 LYS A CA 1
ATOM 757 C C . LYS A 1 100 ? -1.160 11.685 14.418 1.00 82.00 100 LYS A C 1
ATOM 759 O O . LYS A 1 100 ? -0.312 11.765 13.528 1.00 82.00 100 LYS A O 1
ATOM 764 N N . GLU A 1 101 ? -1.839 12.734 14.873 1.00 79.25 101 GLU A N 1
ATOM 765 C CA . GLU A 1 101 ? -1.581 14.096 14.400 1.00 79.25 101 GLU A CA 1
ATOM 766 C C . GLU A 1 101 ? -0.102 14.458 14.602 1.00 79.25 101 GLU A C 1
ATOM 768 O O . GLU A 1 101 ? 0.463 14.229 15.670 1.00 79.25 101 GLU A O 1
ATOM 773 N N . GLY A 1 102 ? 0.535 14.982 13.551 1.00 77.62 102 GLY A N 1
ATOM 774 C CA . GLY A 1 102 ? 1.958 15.330 13.559 1.00 77.62 102 GLY A CA 1
ATOM 775 C C . GLY A 1 102 ? 2.926 14.174 13.274 1.00 77.62 102 GLY A C 1
ATOM 776 O O . GLY A 1 102 ? 4.132 14.398 13.297 1.00 77.62 102 GLY A O 1
ATOM 777 N N . TYR A 1 103 ? 2.453 12.958 12.973 1.00 79.62 103 TYR A N 1
ATOM 778 C CA . TYR A 1 103 ? 3.343 11.871 12.554 1.00 79.62 103 TYR A CA 1
ATOM 779 C C . TYR A 1 103 ? 3.967 12.166 11.179 1.00 79.62 103 TYR A C 1
ATOM 781 O O . TYR A 1 103 ? 3.262 12.261 10.177 1.00 79.62 103 TYR A O 1
ATOM 789 N N . GLN A 1 104 ? 5.297 12.287 11.129 1.00 76.31 104 GLN A N 1
ATOM 790 C CA . GLN A 1 104 ? 6.060 12.584 9.904 1.00 76.31 104 GLN A CA 1
ATOM 791 C C . GLN A 1 104 ? 6.701 11.341 9.256 1.00 76.31 104 GLN A C 1
ATOM 793 O O . GLN A 1 104 ? 7.539 11.458 8.364 1.00 76.31 104 GLN A O 1
ATOM 798 N N . GLY A 1 105 ? 6.340 10.137 9.706 1.00 80.56 105 GLY A N 1
ATOM 799 C CA . GLY A 1 105 ? 6.904 8.892 9.188 1.00 80.56 105 GLY A CA 1
ATOM 800 C C . GLY A 1 105 ? 6.162 8.322 7.975 1.00 80.56 105 GLY A C 1
ATOM 801 O O . GLY A 1 105 ? 5.385 8.985 7.290 1.00 80.56 105 GLY A O 1
ATOM 802 N N . LYS A 1 106 ? 6.402 7.036 7.696 1.00 83.62 106 LYS A N 1
ATOM 803 C CA . LYS A 1 106 ? 5.770 6.339 6.567 1.00 83.62 106 LYS A CA 1
ATOM 804 C C . LYS A 1 106 ? 4.282 6.117 6.829 1.00 83.62 106 LYS A C 1
ATOM 806 O O . LYS A 1 106 ? 3.899 5.648 7.899 1.00 83.62 106 LYS A O 1
ATOM 811 N N . ARG A 1 107 ? 3.452 6.381 5.821 1.00 86.75 107 ARG A N 1
ATOM 812 C CA . ARG A 1 107 ? 2.024 6.042 5.849 1.00 86.75 107 ARG A CA 1
ATOM 813 C C . ARG A 1 107 ? 1.835 4.535 5.716 1.00 86.75 107 ARG A C 1
ATOM 815 O O . ARG A 1 107 ? 2.532 3.890 4.931 1.00 86.75 107 ARG A O 1
ATOM 822 N N . LEU A 1 108 ? 0.916 3.982 6.501 1.00 89.31 108 LEU A N 1
ATOM 823 C CA . LEU A 1 108 ? 0.572 2.563 6.473 1.00 89.31 108 LEU A CA 1
ATOM 824 C C . LEU A 1 108 ? -0.802 2.370 5.841 1.00 89.31 108 LEU A C 1
ATOM 826 O O . LEU A 1 108 ? -1.694 3.199 5.997 1.00 89.31 108 LEU A O 1
ATOM 830 N N . ALA A 1 109 ? -0.961 1.249 5.145 1.00 92.19 109 ALA A N 1
ATOM 831 C CA . ALA A 1 109 ? -2.194 0.880 4.475 1.00 92.19 109 ALA A CA 1
ATOM 832 C C . ALA A 1 109 ? -2.511 -0.595 4.718 1.00 92.19 109 ALA A C 1
ATOM 834 O O . ALA A 1 109 ? -1.610 -1.436 4.746 1.00 92.19 109 ALA A O 1
ATOM 835 N N . ILE A 1 110 ? -3.796 -0.904 4.855 1.00 93.38 110 ILE A N 1
ATOM 836 C CA . ILE A 1 110 ? -4.316 -2.272 4.844 1.00 93.38 110 ILE A CA 1
ATOM 837 C C . ILE A 1 110 ? -4.794 -2.555 3.426 1.00 93.38 110 ILE A C 1
ATOM 839 O O . ILE A 1 110 ? -5.462 -1.718 2.824 1.00 93.38 110 ILE A O 1
ATOM 843 N N . VAL A 1 111 ? -4.467 -3.728 2.892 1.00 94.62 111 VAL A N 1
ATOM 844 C CA . VAL A 1 111 ? -4.870 -4.125 1.539 1.00 94.62 111 VAL A CA 1
ATOM 845 C C . VAL A 1 111 ? -5.630 -5.442 1.559 1.00 94.62 111 VAL A C 1
ATOM 847 O O . VAL A 1 111 ? -5.295 -6.358 2.310 1.00 94.62 111 VAL A O 1
ATOM 850 N N . GLU A 1 112 ? -6.642 -5.540 0.706 1.00 94.19 112 GLU A N 1
ATOM 851 C CA . GLU A 1 112 ? -7.301 -6.801 0.381 1.00 94.19 112 GLU A CA 1
ATOM 852 C C . GLU A 1 112 ? -6.590 -7.412 -0.828 1.00 94.19 112 GLU A C 1
ATOM 854 O O . GLU A 1 112 ? -6.517 -6.799 -1.895 1.00 94.19 112 GLU A O 1
ATOM 859 N N . VAL A 1 113 ? -6.024 -8.604 -0.645 1.00 93.31 113 VAL A N 1
ATOM 860 C CA . VAL A 1 113 ? -5.290 -9.330 -1.688 1.00 93.31 113 VAL A CA 1
ATOM 861 C C . VAL A 1 113 ? -6.276 -10.109 -2.559 1.00 93.31 113 VAL A C 1
ATOM 863 O O . VAL A 1 113 ? -7.177 -10.769 -2.042 1.00 93.31 113 VAL A O 1
ATOM 866 N N . ALA A 1 114 ? -6.103 -10.041 -3.878 1.00 86.88 114 ALA A N 1
ATOM 867 C CA . ALA A 1 114 ? -6.879 -10.822 -4.833 1.00 86.88 114 ALA A CA 1
ATOM 868 C C . ALA A 1 114 ? -6.554 -12.323 -4.692 1.00 86.88 114 ALA A C 1
ATOM 870 O O . ALA A 1 114 ? -5.383 -12.693 -4.594 1.00 86.88 114 ALA A O 1
ATOM 871 N N . ALA A 1 115 ? -7.597 -13.160 -4.659 1.00 71.25 115 ALA A N 1
ATOM 872 C CA . ALA A 1 115 ? -7.501 -14.617 -4.516 1.00 71.25 115 ALA A CA 1
ATOM 873 C C . ALA A 1 115 ? -7.136 -15.336 -5.823 1.00 71.25 115 ALA A C 1
ATOM 875 O O . ALA A 1 115 ? -7.541 -14.845 -6.903 1.00 71.25 115 ALA A O 1
#

Foldseek 3Di:
DDDDPDDPPPDDDDDDDDPVVDDDDDDPPPDPDDDDCPPPVVPDDDDPDDDDDPVLVVVQVVDDFDPVVLVVVLVVLPDPVDVCVPVDFRFDTKTWRDDDPPDPDDTDIDTHGDD

Secondary structure (DSSP, 8-state):
---------S---PPPPPGGGSPPPPPP------------TT----PPPPPPPHHHHHHHHTS---HHHHHHHHHHHH-TTSTTTTTSPPEEEEEEPP--TT--S---EEEEEP-

pLDDT: mean 77.38, std 15.3, range [44.53, 95.75]

Sequence (115 aa):
MEEDDEEDGGLSLQRFSSASEQPPRMIADEGSDEGSDEEDEEDEAVSPTQMPTEMELRSITTGEADEELAGLYKTVKGCPCHGEHKSAPDITKAWEVPQKEGYQGKRLAIVEVAA

Radius of gyration: 29.74 Å; chains: 1; bounding box: 68×54×74 Å